Protein AF-A0A2V9LZF6-F1 (afdb_monomer_lite)

pLDDT: mean 92.14, std 8.2, range [65.12, 98.31]

Secondary structure (DSSP, 8-state):
--------PPTTSGGGPBTTB-HHHHHHHHGGGT--HHHHHHHHHHHHHHHHTTSTT--TTS-----STHHHHHHHHHHHH---

Structure (mmCIF, N/CA/C/O backbone):
data_AF-A0A2V9LZF6-F1
#
_entry.id   AF-A0A2V9LZF6-F1
#
loop_
_at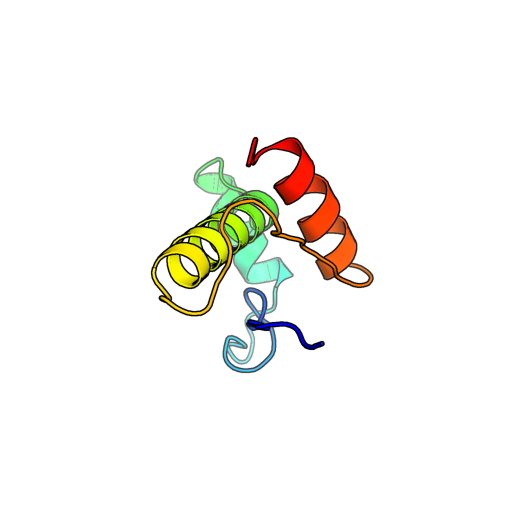om_site.group_PDB
_atom_site.id
_atom_site.type_symbol
_atom_site.label_atom_id
_atom_site.label_alt_id
_atom_site.label_comp_id
_atom_site.label_asym_id
_atom_site.label_entity_id
_atom_site.label_seq_id
_atom_site.pdbx_PDB_ins_code
_atom_site.Cartn_x
_atom_site.Cartn_y
_atom_site.Cartn_z
_atom_site.occupancy
_atom_site.B_iso_or_equiv
_atom_site.auth_seq_id
_atom_site.auth_comp_id
_atom_site.auth_asym_id
_atom_site.auth_atom_id
_atom_site.pdbx_PDB_model_num
ATOM 1 N N . MET A 1 1 ? -1.215 7.065 24.036 1.00 69.00 1 MET A N 1
ATOM 2 C CA . MET A 1 1 ? -1.648 7.200 22.631 1.00 69.00 1 MET A CA 1
ATOM 3 C C . MET A 1 1 ? -0.698 6.382 21.783 1.00 69.00 1 MET A C 1
ATOM 5 O O . MET A 1 1 ? 0.485 6.367 22.105 1.00 69.00 1 MET A O 1
ATOM 9 N N . GLY A 1 2 ? -1.204 5.668 20.786 1.00 93.06 2 GLY A N 1
ATOM 10 C CA . GLY A 1 2 ? -0.411 4.798 19.920 1.00 93.06 2 GLY A CA 1
ATOM 11 C C . GLY A 1 2 ? -1.022 4.741 18.525 1.00 93.06 2 GLY A C 1
ATOM 12 O O . GLY A 1 2 ? -2.096 5.295 18.314 1.00 93.06 2 GLY A O 1
ATOM 13 N N . PHE A 1 3 ? -0.327 4.083 17.602 1.00 96.25 3 PHE A N 1
ATOM 14 C CA . PHE A 1 3 ? -0.757 3.901 16.218 1.00 96.25 3 PHE A CA 1
ATOM 15 C C . PHE A 1 3 ? -0.857 2.408 15.912 1.00 96.25 3 PHE A C 1
ATOM 17 O O . PHE A 1 3 ? -0.016 1.631 16.371 1.00 96.25 3 PHE A O 1
ATOM 24 N N . VAL A 1 4 ? -1.851 2.020 15.114 1.00 97.69 4 VAL A N 1
ATOM 25 C CA . VAL A 1 4 ? -1.836 0.737 14.402 1.00 97.69 4 VAL A CA 1
ATOM 26 C C . VAL A 1 4 ? -0.994 0.946 13.147 1.00 97.69 4 VAL A C 1
ATOM 28 O O . VAL A 1 4 ? -1.229 1.892 12.400 1.00 97.69 4 VAL A O 1
ATOM 31 N N . VAL A 1 5 ? 0.022 0.108 12.939 1.00 97.56 5 VAL A N 1
ATOM 32 C CA . VAL A 1 5 ? 0.976 0.266 11.832 1.00 97.56 5 VAL A CA 1
ATOM 33 C C . VAL A 1 5 ? 1.032 -1.018 11.022 1.00 97.56 5 VAL A C 1
ATOM 35 O O . VAL A 1 5 ? 1.270 -2.092 11.572 1.00 97.56 5 VAL A O 1
ATOM 38 N N . LEU A 1 6 ? 0.858 -0.884 9.708 1.00 97.75 6 LEU A N 1
ATOM 39 C CA . LEU A 1 6 ? 1.100 -1.935 8.728 1.00 97.75 6 LEU A CA 1
ATOM 40 C C . LEU A 1 6 ? 2.300 -1.547 7.863 1.00 97.75 6 LEU A C 1
ATOM 42 O O . LEU A 1 6 ? 2.353 -0.450 7.312 1.00 97.75 6 LEU A O 1
ATOM 46 N N . THR A 1 7 ? 3.246 -2.469 7.726 1.00 96.62 7 THR A N 1
ATOM 47 C CA . THR A 1 7 ? 4.384 -2.363 6.808 1.00 96.62 7 THR A CA 1
ATOM 48 C C . THR A 1 7 ? 4.421 -3.603 5.936 1.00 96.62 7 THR A C 1
ATOM 50 O O . THR A 1 7 ? 4.154 -4.698 6.427 1.00 96.62 7 THR A O 1
ATOM 53 N N . TYR A 1 8 ? 4.788 -3.442 4.673 1.00 94.69 8 TYR A N 1
ATOM 54 C CA . TYR A 1 8 ? 4.915 -4.543 3.728 1.00 94.69 8 TYR A CA 1
ATOM 55 C C . TYR A 1 8 ? 6.108 -4.300 2.806 1.00 94.69 8 TYR A C 1
ATOM 57 O O . TYR A 1 8 ? 6.524 -3.155 2.599 1.00 94.69 8 TYR A O 1
ATOM 65 N N . ASP A 1 9 ? 6.660 -5.378 2.256 1.00 92.62 9 ASP A N 1
ATOM 66 C CA . ASP A 1 9 ? 7.773 -5.282 1.323 1.00 92.62 9 ASP A CA 1
ATOM 67 C C . ASP A 1 9 ? 7.304 -4.814 -0.059 1.00 92.62 9 ASP A C 1
ATOM 69 O O . ASP A 1 9 ? 6.304 -5.282 -0.618 1.00 92.62 9 ASP A O 1
ATOM 73 N N . ALA A 1 10 ? 8.062 -3.887 -0.641 1.00 89.12 10 ALA A N 1
ATOM 74 C CA . ALA A 1 10 ? 7.859 -3.468 -2.019 1.00 89.12 10 ALA A CA 1
ATOM 75 C C . ALA A 1 10 ? 8.136 -4.630 -2.987 1.00 89.12 10 ALA A C 1
ATOM 77 O O . ALA A 1 10 ? 8.935 -5.526 -2.704 1.00 89.12 10 ALA A O 1
ATOM 78 N N . ILE A 1 11 ? 7.519 -4.584 -4.169 1.00 87.75 11 ILE A N 1
ATOM 79 C CA . ILE A 1 11 ? 7.779 -5.545 -5.249 1.00 87.75 11 ILE A CA 1
ATOM 80 C C . ILE A 1 11 ? 9.297 -5.647 -5.496 1.00 87.75 11 ILE A C 1
ATOM 82 O O . ILE A 1 11 ? 9.988 -4.638 -5.640 1.00 87.75 11 ILE A O 1
ATOM 86 N N . GLY A 1 12 ? 9.839 -6.866 -5.515 1.00 86.44 12 GLY A N 1
ATOM 87 C CA . GLY A 1 12 ? 11.267 -7.109 -5.751 1.00 86.44 12 GLY A CA 1
ATOM 88 C C . GLY A 1 12 ? 12.204 -6.771 -4.582 1.00 86.44 12 GLY A C 1
ATOM 89 O O . GLY A 1 12 ? 13.413 -6.711 -4.796 1.00 86.44 12 GLY A O 1
ATOM 90 N N . HIS A 1 13 ? 11.684 -6.550 -3.370 1.00 86.81 13 HIS A N 1
ATOM 91 C CA . HIS A 1 13 ? 12.465 -6.317 -2.149 1.00 86.81 13 HIS A CA 1
ATOM 92 C C . HIS A 1 13 ? 12.043 -7.271 -1.023 1.00 86.81 13 HIS A C 1
ATOM 94 O O . HIS A 1 13 ? 10.958 -7.845 -1.070 1.00 86.81 13 HIS A O 1
ATOM 100 N N . GLY A 1 14 ? 12.907 -7.432 -0.013 1.00 89.50 14 GLY A N 1
ATOM 101 C CA . GLY A 1 14 ? 12.611 -8.199 1.204 1.00 89.50 14 GLY A CA 1
ATOM 102 C C . GLY A 1 14 ? 12.115 -9.619 0.922 1.00 89.50 14 GLY A C 1
ATOM 103 O O . GLY A 1 14 ? 12.752 -10.354 0.166 1.00 89.50 14 GLY A O 1
ATOM 104 N N . GLU A 1 15 ? 10.973 -9.997 1.499 1.00 91.56 15 GLU A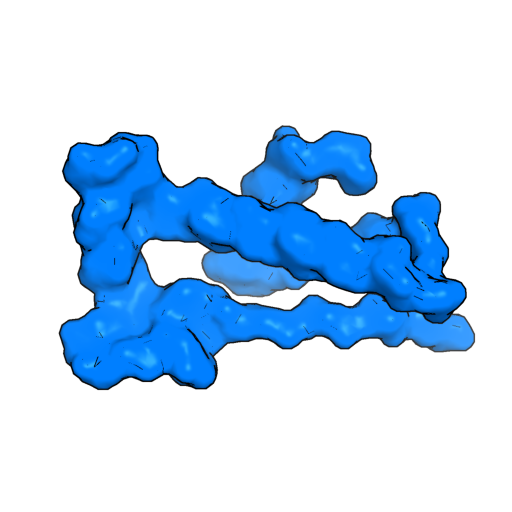 N 1
ATOM 105 C CA . GLU A 1 15 ? 10.335 -11.307 1.298 1.00 91.56 15 GLU A CA 1
ATOM 106 C C . GLU A 1 15 ? 9.862 -11.542 -0.146 1.00 91.56 15 GLU A 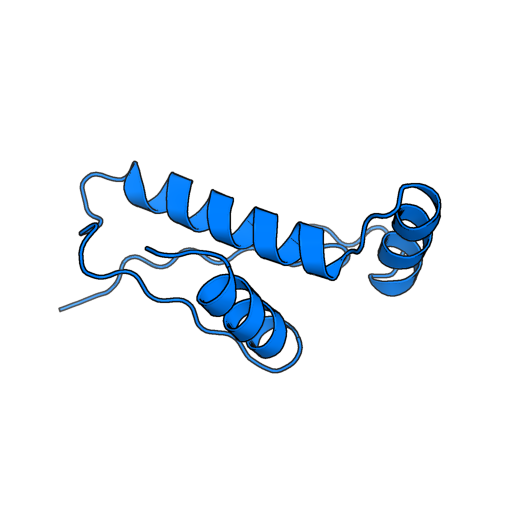C 1
ATOM 108 O O . GLU A 1 15 ? 9.659 -12.681 -0.565 1.00 91.56 15 GLU A O 1
ATOM 113 N N . ARG A 1 16 ? 9.718 -10.468 -0.929 1.00 87.25 16 ARG A N 1
ATOM 114 C CA . ARG A 1 16 ? 9.257 -10.488 -2.325 1.00 87.25 16 ARG A CA 1
ATOM 115 C C . ARG A 1 16 ? 10.405 -10.443 -3.327 1.00 87.25 16 ARG A C 1
ATOM 117 O O . ARG A 1 16 ? 10.175 -10.285 -4.529 1.00 87.25 16 ARG A O 1
ATOM 124 N N . LEU A 1 17 ? 11.644 -10.549 -2.852 1.00 85.75 17 LEU A N 1
ATOM 125 C CA . LEU A 1 17 ? 12.810 -10.660 -3.710 1.00 85.75 17 LEU A CA 1
ATOM 126 C C . LEU A 1 17 ? 12.808 -12.023 -4.413 1.00 85.75 17 LEU A C 1
ATOM 128 O O . LEU A 1 17 ? 12.853 -13.071 -3.772 1.00 85.75 17 LEU A O 1
ATOM 132 N N . ILE A 1 18 ? 12.839 -12.010 -5.743 1.00 80.88 18 ILE A N 1
ATOM 133 C CA . ILE A 1 18 ? 13.097 -13.208 -6.542 1.00 80.88 18 ILE A CA 1
ATOM 134 C C . ILE A 1 18 ? 14.565 -13.164 -6.961 1.00 80.88 18 ILE A C 1
ATOM 136 O O . ILE A 1 18 ? 15.028 -12.192 -7.553 1.00 80.88 18 ILE A O 1
ATOM 140 N N . GLN A 1 19 ? 15.329 -14.207 -6.639 1.00 77.50 19 GLN A N 1
ATOM 141 C CA . GLN A 1 19 ? 16.759 -14.231 -6.934 1.00 77.50 19 GLN A CA 1
ATOM 142 C C . GLN A 1 19 ? 17.008 -14.124 -8.447 1.00 77.50 19 GLN A C 1
ATOM 144 O O . GLN A 1 19 ? 16.524 -14.944 -9.223 1.00 77.50 19 GLN A O 1
ATOM 149 N N . GLY A 1 20 ? 17.774 -13.107 -8.853 1.00 72.62 20 GLY A N 1
ATOM 150 C CA . GLY A 1 20 ? 18.026 -12.801 -10.266 1.00 72.62 20 GLY A CA 1
ATOM 151 C C . GLY A 1 20 ? 16.912 -12.009 -10.959 1.00 72.62 20 GLY A C 1
ATOM 152 O O . GLY A 1 20 ? 16.984 -11.839 -12.167 1.00 72.62 20 GLY A O 1
ATOM 153 N N . ASN A 1 21 ? 15.905 -11.542 -10.215 1.00 65.12 21 ASN A N 1
ATOM 154 C CA . ASN A 1 21 ? 14.877 -10.628 -10.693 1.00 65.12 21 ASN A CA 1
ATOM 155 C C . ASN A 1 21 ? 14.772 -9.436 -9.729 1.00 65.12 21 ASN A C 1
ATOM 157 O O . ASN A 1 21 ? 14.281 -9.526 -8.603 1.00 65.12 21 ASN A O 1
ATOM 161 N N . THR A 1 22 ? 15.302 -8.311 -10.179 1.00 67.75 22 THR A N 1
ATOM 162 C CA . THR A 1 22 ? 15.329 -7.040 -9.466 1.00 67.75 22 THR A CA 1
ATOM 163 C C . THR A 1 22 ? 14.023 -6.274 -9.657 1.00 67.75 22 THR A C 1
ATOM 165 O O . THR A 1 22 ? 13.289 -6.474 -10.623 1.00 67.75 22 THR A O 1
ATOM 168 N N . HIS A 1 23 ? 13.762 -5.307 -8.774 1.00 69.62 23 HIS A N 1
ATOM 169 C CA . HIS A 1 23 ? 12.666 -4.343 -8.932 1.00 69.62 23 HIS A CA 1
ATOM 170 C C . HIS A 1 23 ? 12.610 -3.722 -10.348 1.00 69.62 23 HIS A C 1
ATOM 172 O O . HIS A 1 23 ? 11.530 -3.463 -10.874 1.00 69.62 23 HIS A O 1
ATOM 178 N N . HIS A 1 24 ? 13.758 -3.513 -11.004 1.00 72.38 24 HIS A N 1
ATOM 179 C CA . HIS A 1 24 ? 13.800 -3.037 -12.389 1.00 72.38 24 HIS A CA 1
ATOM 180 C C . HIS A 1 24 ? 13.283 -4.061 -13.398 1.00 72.38 24 HIS A C 1
ATOM 182 O O . HIS A 1 24 ? 12.479 -3.704 -14.253 1.00 72.38 24 HIS A O 1
ATOM 188 N N . GLU A 1 25 ? 13.723 -5.313 -13.316 1.00 75.94 25 GLU A N 1
ATOM 189 C CA . GLU A 1 25 ? 13.316 -6.361 -14.259 1.00 75.94 25 GLU A CA 1
ATOM 190 C C . GLU A 1 25 ? 11.817 -6.654 -14.145 1.00 75.94 25 GLU A C 1
ATOM 192 O O . GLU A 1 25 ? 11.120 -6.694 -15.162 1.00 75.94 25 GLU A O 1
ATOM 197 N N . ALA A 1 26 ? 11.299 -6.725 -12.916 1.00 73.94 26 ALA A N 1
ATOM 198 C CA . ALA A 1 26 ? 9.867 -6.822 -12.662 1.00 73.94 26 ALA A CA 1
ATOM 199 C C . ALA A 1 26 ? 9.099 -5.620 -13.239 1.00 73.94 26 ALA A C 1
ATOM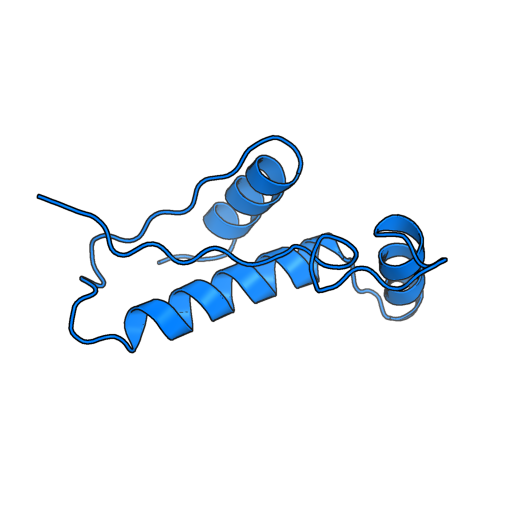 201 O O . ALA A 1 26 ? 8.051 -5.793 -13.858 1.00 73.94 26 ALA A O 1
ATOM 202 N N . GLY A 1 27 ? 9.631 -4.403 -13.091 1.00 82.44 27 GLY A N 1
ATOM 203 C CA . GLY A 1 27 ? 8.991 -3.202 -13.622 1.00 82.44 27 GLY A CA 1
ATOM 2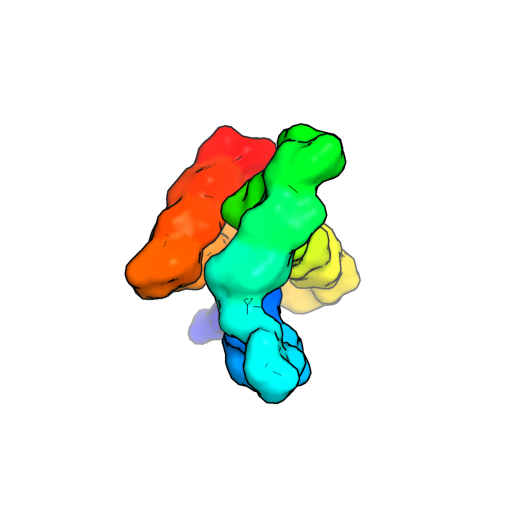04 C C . GLY A 1 27 ? 8.973 -3.127 -15.147 1.00 82.44 27 GLY A C 1
ATOM 205 O O . GLY A 1 27 ? 7.952 -2.753 -15.721 1.00 82.44 27 GLY A O 1
ATOM 206 N N . PHE A 1 28 ? 10.057 -3.522 -15.820 1.00 86.50 28 PHE A N 1
ATOM 207 C CA . PHE A 1 28 ? 10.111 -3.534 -17.284 1.00 86.50 28 PHE A CA 1
ATOM 208 C C . PHE A 1 28 ? 9.167 -4.569 -17.900 1.00 86.50 28 PHE A C 1
ATOM 210 O O . PHE A 1 28 ? 8.613 -4.313 -18.968 1.00 86.50 28 PHE A O 1
ATOM 217 N N . ALA A 1 29 ? 8.937 -5.696 -17.222 1.00 86.69 29 ALA A N 1
ATOM 218 C CA . ALA A 1 29 ? 7.998 -6.719 -17.677 1.00 86.69 29 ALA A CA 1
ATOM 219 C C . ALA A 1 29 ? 6.535 -6.231 -17.732 1.00 86.69 29 ALA A C 1
ATOM 221 O O . ALA A 1 29 ? 5.741 -6.795 -18.481 1.00 86.69 29 ALA A O 1
ATOM 222 N N . LEU A 1 30 ? 6.184 -5.178 -16.984 1.00 90.12 30 LEU A N 1
ATOM 223 C CA . LEU A 1 30 ? 4.833 -4.603 -16.950 1.00 90.12 30 LEU A CA 1
ATOM 224 C C . LEU A 1 30 ? 4.567 -3.611 -18.092 1.00 90.12 30 LEU A C 1
ATOM 226 O O . LEU A 1 30 ? 3.425 -3.455 -18.523 1.00 90.12 30 LEU A O 1
ATOM 230 N N . LEU A 1 31 ? 5.609 -2.970 -18.633 1.00 92.62 31 LEU A N 1
ATOM 231 C CA . LEU A 1 31 ? 5.449 -1.922 -19.649 1.00 92.62 31 LEU A CA 1
ATOM 232 C C . LEU A 1 31 ? 4.723 -2.385 -20.928 1.00 92.62 31 LEU A C 1
ATOM 234 O O . LEU A 1 31 ? 3.900 -1.617 -21.428 1.00 92.62 31 LEU A O 1
ATOM 238 N N . PRO A 1 32 ? 4.943 -3.605 -21.470 1.00 95.00 32 PRO A N 1
ATOM 239 C CA . PRO A 1 32 ? 4.185 -4.097 -22.625 1.00 95.00 32 PRO A CA 1
ATOM 240 C C . PRO A 1 32 ? 2.677 -4.228 -22.375 1.00 95.00 32 PRO A C 1
ATOM 242 O O . PRO A 1 32 ? 1.907 -4.251 -23.332 1.00 95.00 32 PRO A O 1
ATOM 245 N N . LEU A 1 33 ? 2.255 -4.305 -21.108 1.00 95.38 33 LEU A N 1
ATOM 246 C CA . LEU A 1 33 ? 0.850 -4.335 -20.698 1.00 95.38 33 LEU A CA 1
ATOM 247 C C . LEU A 1 33 ? 0.268 -2.925 -20.495 1.00 95.38 33 LEU A C 1
ATOM 249 O O . LEU A 1 33 ? -0.906 -2.790 -20.169 1.00 95.38 33 LEU A O 1
ATOM 253 N N . GLY A 1 34 ? 1.065 -1.869 -20.696 1.00 95.88 34 GLY A N 1
ATOM 254 C CA . GLY A 1 34 ? 0.670 -0.489 -20.402 1.00 95.88 34 GLY A CA 1
ATOM 255 C C . GLY A 1 34 ? 0.663 -0.163 -18.906 1.00 95.88 34 GLY A C 1
ATOM 256 O O . GLY A 1 34 ? 0.128 0.867 -18.503 1.00 95.88 34 GLY A O 1
ATOM 257 N N . GLU A 1 35 ? 1.260 -1.023 -18.084 1.00 95.00 35 GLU A N 1
ATOM 258 C CA . GLU A 1 35 ? 1.293 -0.891 -16.632 1.00 95.00 35 GLU A CA 1
ATOM 259 C C . GLU A 1 35 ? 2.685 -0.477 -16.150 1.00 95.00 35 GLU A C 1
ATOM 261 O O . GLU A 1 35 ? 3.692 -0.644 -16.839 1.00 95.00 35 GLU A O 1
ATOM 266 N N . THR A 1 36 ? 2.760 0.067 -14.934 1.00 93.62 36 THR A N 1
ATOM 267 C CA . THR A 1 36 ? 4.033 0.447 -14.311 1.00 93.62 36 THR A CA 1
ATOM 268 C C . THR A 1 36 ? 4.133 -0.143 -12.916 1.00 93.62 36 THR A C 1
ATOM 270 O O . THR A 1 36 ? 3.135 -0.219 -12.199 1.00 93.62 36 THR A O 1
ATOM 273 N N . ILE A 1 37 ? 5.348 -0.500 -12.492 1.00 91.81 37 ILE A N 1
ATOM 274 C CA . ILE A 1 37 ? 5.583 -0.954 -11.114 1.00 91.81 37 ILE A CA 1
ATOM 275 C C . ILE A 1 37 ? 5.166 0.103 -10.087 1.00 91.81 37 ILE A C 1
ATOM 277 O O . ILE A 1 37 ? 4.617 -0.245 -9.052 1.00 91.81 37 ILE A O 1
ATOM 281 N N . ALA A 1 38 ? 5.332 1.392 -10.405 1.00 92.56 38 ALA A N 1
ATOM 282 C CA . ALA A 1 38 ? 4.869 2.485 -9.555 1.00 92.56 38 ALA A CA 1
ATOM 283 C C . ALA A 1 38 ? 3.341 2.473 -9.381 1.00 92.56 38 ALA A C 1
ATOM 285 O O . ALA A 1 38 ? 2.857 2.603 -8.263 1.00 92.56 38 ALA A O 1
ATOM 286 N N . GLY A 1 39 ? 2.582 2.261 -10.463 1.00 95.50 39 GLY A N 1
ATOM 287 C CA . GLY A 1 39 ? 1.124 2.134 -10.397 1.00 95.50 39 GLY A CA 1
ATOM 288 C C . GLY A 1 39 ? 0.677 0.939 -9.553 1.00 95.50 39 GLY A C 1
ATOM 289 O O . GLY A 1 39 ? -0.231 1.069 -8.737 1.00 95.50 39 GLY A O 1
ATOM 290 N N . TRP A 1 40 ? 1.363 -0.199 -9.683 1.00 94.56 40 TRP A N 1
ATOM 291 C CA . TRP A 1 40 ? 1.109 -1.367 -8.836 1.00 94.56 40 TRP A CA 1
ATOM 292 C C . TRP A 1 40 ? 1.445 -1.114 -7.366 1.00 94.56 40 TRP A C 1
ATOM 294 O O . TRP A 1 40 ? 0.664 -1.493 -6.501 1.00 94.56 40 TRP A O 1
ATOM 304 N N . MET A 1 41 ? 2.552 -0.433 -7.065 1.00 94.62 41 MET A N 1
ATOM 305 C CA . MET A 1 41 ? 2.908 -0.079 -5.687 1.00 94.62 41 MET A CA 1
ATOM 306 C C . MET A 1 41 ? 1.875 0.854 -5.039 1.00 94.62 41 MET A C 1
ATOM 308 O O . MET A 1 41 ? 1.515 0.634 -3.882 1.00 94.62 41 MET A O 1
ATOM 312 N N . VAL A 1 42 ? 1.350 1.832 -5.788 1.00 97.50 42 VAL A N 1
ATOM 313 C CA . VAL A 1 42 ? 0.247 2.691 -5.322 1.00 97.50 42 VAL A CA 1
ATOM 314 C C . VAL A 1 42 ? -0.993 1.853 -5.047 1.00 97.50 42 VAL A C 1
ATOM 316 O O . VAL A 1 42 ? -1.593 1.958 -3.980 1.00 97.50 42 VAL A O 1
ATOM 319 N N . TRP A 1 43 ? -1.360 0.980 -5.985 1.00 97.25 43 TRP A N 1
ATOM 320 C CA . TRP A 1 43 ? -2.508 0.099 -5.815 1.00 97.25 43 TRP A CA 1
ATOM 321 C C . TRP A 1 43 ? -2.367 -0.782 -4.566 1.00 97.25 43 TRP A C 1
ATOM 323 O O . TRP A 1 43 ? -3.328 -0.917 -3.810 1.00 97.25 43 TRP A O 1
ATOM 333 N N . GLU A 1 44 ? -1.176 -1.321 -4.291 1.00 96.69 44 GLU A N 1
ATOM 334 C CA . GLU A 1 44 ? -0.898 -2.076 -3.064 1.00 96.69 44 GLU A CA 1
ATOM 335 C C . GLU A 1 44 ? -1.046 -1.222 -1.802 1.00 96.69 44 GLU A C 1
ATOM 337 O O . GLU A 1 44 ? -1.625 -1.697 -0.828 1.00 96.69 44 GLU A O 1
ATOM 342 N N . SER A 1 45 ? -0.604 0.040 -1.814 1.00 97.88 45 SER A N 1
ATOM 343 C CA . SER A 1 45 ? -0.842 0.957 -0.691 1.00 97.88 45 SER A CA 1
ATOM 344 C C . SER A 1 45 ? -2.328 1.190 -0.446 1.00 97.88 45 SER A C 1
ATOM 346 O O . SER A 1 45 ? -2.772 1.114 0.697 1.00 97.88 45 SER A O 1
ATOM 348 N N . MET A 1 46 ? -3.117 1.391 -1.504 1.00 98.31 46 MET A N 1
ATOM 349 C CA . MET A 1 46 ? -4.569 1.547 -1.379 1.00 98.31 46 MET A CA 1
ATOM 350 C C . MET A 1 46 ? -5.226 0.281 -0.807 1.00 98.31 46 MET A C 1
ATOM 352 O O . MET A 1 46 ? -6.121 0.379 0.029 1.00 98.31 46 MET A O 1
ATOM 356 N N . ARG A 1 47 ? -4.768 -0.918 -1.202 1.00 98.31 47 ARG A N 1
ATOM 357 C CA . ARG A 1 47 ? -5.242 -2.193 -0.628 1.00 98.31 47 ARG A CA 1
ATOM 358 C C . ARG A 1 47 ? -4.800 -2.384 0.825 1.00 98.31 47 ARG A C 1
ATOM 360 O O . ARG A 1 47 ? -5.557 -2.934 1.620 1.00 98.31 47 ARG A O 1
ATOM 367 N N . ALA A 1 48 ? -3.602 -1.931 1.187 1.00 97.94 48 ALA A N 1
ATOM 368 C CA . ALA A 1 48 ? -3.124 -1.949 2.566 1.00 97.94 48 ALA A CA 1
ATOM 369 C C . ALA A 1 48 ? -3.991 -1.051 3.467 1.00 97.94 48 ALA A C 1
ATOM 371 O O . ALA A 1 48 ? -4.344 -1.457 4.575 1.00 97.94 48 ALA A O 1
ATOM 372 N N . ILE A 1 49 ? -4.397 0.120 2.963 1.00 97.75 49 ILE A N 1
ATOM 373 C CA . ILE A 1 49 ? -5.369 1.000 3.625 1.00 97.75 49 ILE A CA 1
ATOM 374 C C . ILE A 1 49 ? -6.725 0.297 3.744 1.00 97.75 49 ILE A C 1
ATOM 376 O O . ILE A 1 49 ? -7.274 0.246 4.841 1.00 97.75 49 ILE A O 1
ATOM 380 N N . ASP A 1 50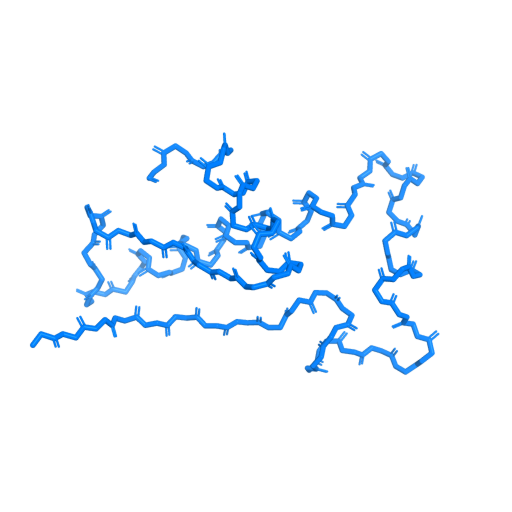 ? -7.237 -0.315 2.668 1.00 98.19 50 ASP A N 1
ATOM 381 C CA . ASP A 1 50 ? -8.502 -1.066 2.720 1.00 98.19 50 ASP A CA 1
ATOM 382 C C . ASP A 1 50 ? -8.487 -2.128 3.818 1.00 98.19 50 ASP A C 1
ATOM 384 O O . ASP A 1 50 ? -9.451 -2.251 4.567 1.00 98.19 50 ASP A O 1
ATOM 388 N N . TYR A 1 51 ? -7.387 -2.878 3.931 1.00 98.25 51 TYR A N 1
ATOM 389 C CA . TYR A 1 51 ? -7.227 -3.887 4.969 1.00 98.25 51 TYR A CA 1
ATOM 390 C C . TYR A 1 51 ? -7.216 -3.270 6.370 1.00 98.25 51 TYR A C 1
ATOM 392 O O . TYR A 1 51 ? -7.940 -3.755 7.239 1.00 98.25 51 TYR A O 1
ATOM 400 N N . LEU A 1 52 ? -6.450 -2.194 6.595 1.00 98.00 52 LEU A N 1
ATOM 401 C CA . LEU A 1 52 ? -6.434 -1.489 7.882 1.00 98.00 52 LEU A CA 1
ATOM 402 C C . LEU A 1 52 ? -7.840 -1.046 8.298 1.00 98.00 52 LEU A C 1
ATOM 404 O O . LEU A 1 52 ? -8.218 -1.245 9.447 1.00 98.00 52 LEU A O 1
ATOM 408 N N . LEU A 1 53 ? -8.642 -0.538 7.362 1.00 97.12 53 LEU A N 1
ATOM 409 C CA . LEU A 1 53 ? -10.019 -0.103 7.613 1.00 97.12 53 LEU A CA 1
ATOM 410 C C . LEU A 1 53 ? -10.986 -1.253 7.951 1.00 97.12 53 LEU A C 1
ATOM 412 O O . LEU A 1 53 ? -12.109 -0.997 8.382 1.00 97.12 53 LEU A O 1
ATOM 416 N N . THR A 1 54 ? -10.579 -2.517 7.787 1.00 98.12 54 THR A N 1
ATOM 417 C CA . THR A 1 54 ? -11.357 -3.672 8.273 1.00 98.12 54 THR A CA 1
ATOM 418 C C . THR A 1 54 ? -11.129 -3.976 9.754 1.00 98.12 54 THR A C 1
ATOM 420 O O . THR A 1 54 ? -11.901 -4.736 10.345 1.00 98.12 54 THR A O 1
ATOM 423 N N . LEU A 1 55 ? -10.077 -3.416 10.359 1.00 98.12 55 LEU A N 1
ATOM 424 C CA . LEU A 1 55 ? -9.689 -3.707 11.733 1.00 98.12 55 LEU A CA 1
ATOM 425 C C . LEU A 1 55 ? -10.492 -2.836 12.712 1.00 98.12 55 LEU A C 1
ATOM 427 O O . LEU A 1 55 ? -10.530 -1.616 12.551 1.00 98.12 55 LEU A O 1
ATOM 431 N N . PRO A 1 56 ? -11.114 -3.421 13.752 1.00 97.62 56 PRO A N 1
ATOM 432 C CA . PRO A 1 56 ? -11.974 -2.675 14.670 1.00 97.62 56 PRO A CA 1
ATOM 433 C C . PRO A 1 56 ? -11.217 -1.649 15.529 1.00 97.62 56 PRO A C 1
ATOM 435 O O . PRO A 1 56 ? -11.845 -0.781 16.131 1.00 97.62 56 PRO A O 1
ATOM 438 N N . GLU A 1 57 ? -9.889 -1.743 15.618 1.00 96.62 57 GLU A N 1
ATOM 439 C CA . GLU A 1 57 ? -9.039 -0.812 16.365 1.00 96.62 57 GLU A CA 1
ATOM 440 C C . GLU A 1 57 ? -8.567 0.395 15.534 1.00 96.62 57 GLU A C 1
ATOM 442 O O . GLU A 1 57 ? -7.902 1.279 16.079 1.00 96.62 57 GLU A O 1
ATOM 447 N N . VAL A 1 58 ? -8.864 0.431 14.229 1.00 97.75 58 VAL A N 1
ATOM 448 C CA . VAL A 1 58 ? -8.455 1.507 13.317 1.00 97.75 58 VAL A CA 1
ATOM 449 C C . VAL A 1 58 ? -9.568 2.547 13.197 1.00 97.75 58 VAL A C 1
ATOM 451 O O . VAL A 1 58 ? -10.716 2.222 12.906 1.00 97.75 58 VAL A O 1
ATOM 454 N N . ASP A 1 59 ? -9.213 3.814 13.409 1.00 96.56 59 ASP A N 1
ATOM 455 C CA . ASP A 1 59 ? -10.107 4.953 13.199 1.00 96.56 59 ASP A CA 1
ATOM 456 C C . ASP A 1 59 ? -10.054 5.396 11.723 1.00 96.56 59 ASP A C 1
ATOM 458 O O . ASP A 1 59 ? -8.992 5.843 11.273 1.00 96.56 59 ASP A O 1
ATOM 462 N N . PRO A 1 60 ? -11.159 5.282 10.959 1.00 95.69 60 PRO A N 1
ATOM 463 C CA . PRO A 1 60 ? -11.178 5.617 9.537 1.00 95.69 60 PRO A CA 1
ATOM 464 C C . PRO A 1 60 ? -10.925 7.101 9.245 1.00 95.69 60 PRO A C 1
ATOM 466 O O . PRO A 1 60 ? -10.479 7.415 8.148 1.00 95.69 60 PRO A O 1
ATOM 469 N N . GLU A 1 61 ? -11.152 8.001 10.208 1.00 95.69 61 GLU A N 1
ATOM 470 C CA . GLU A 1 61 ? -10.951 9.445 10.017 1.00 95.69 61 GLU A CA 1
ATOM 471 C C . GLU A 1 61 ? -9.485 9.875 10.224 1.00 95.69 61 GLU A C 1
ATOM 473 O O . GLU A 1 61 ? -9.133 11.036 10.013 1.00 95.69 61 GLU A O 1
ATOM 478 N N . HIS A 1 62 ? -8.614 8.956 10.660 1.00 95.50 62 HIS A N 1
ATOM 479 C CA . HIS A 1 62 ? -7.227 9.249 11.026 1.00 95.50 62 HIS A CA 1
ATOM 480 C C . HIS A 1 62 ? -6.247 8.244 10.409 1.00 95.50 62 HIS A C 1
ATOM 482 O O . HIS A 1 62 ? -5.548 7.506 11.110 1.00 95.50 62 HIS A O 1
ATOM 488 N N . ILE A 1 63 ? -6.160 8.254 9.078 1.00 96.38 63 ILE A N 1
ATOM 489 C CA . ILE A 1 63 ? -5.228 7.432 8.298 1.00 96.38 63 ILE A CA 1
ATOM 490 C C . ILE A 1 63 ? -4.044 8.272 7.808 1.00 96.38 63 ILE A C 1
ATOM 492 O O . ILE A 1 63 ? -4.176 9.442 7.461 1.00 96.38 63 ILE A O 1
ATOM 496 N N . GLY A 1 64 ? -2.855 7.667 7.781 1.00 95.81 64 GLY A N 1
ATOM 497 C CA . GLY A 1 64 ? -1.659 8.297 7.230 1.00 95.81 64 GLY A CA 1
ATOM 498 C C . GLY A 1 64 ? -0.724 7.291 6.568 1.00 95.81 64 GLY A C 1
ATOM 499 O O . GLY A 1 64 ? -0.596 6.154 7.020 1.00 95.81 64 GLY A O 1
ATOM 500 N N . ILE A 1 65 ? -0.034 7.739 5.519 1.00 97.69 65 ILE A N 1
ATOM 501 C CA . ILE A 1 65 ? 1.080 7.027 4.878 1.00 97.69 65 ILE A CA 1
ATOM 502 C C . ILE A 1 65 ? 2.383 7.774 5.110 1.00 97.69 65 ILE A C 1
ATOM 504 O O . ILE A 1 65 ? 2.422 9.004 5.134 1.00 97.69 65 ILE A O 1
ATOM 508 N N . THR A 1 66 ? 3.476 7.026 5.209 1.00 97.50 66 THR A N 1
ATOM 509 C CA . THR A 1 66 ? 4.822 7.594 5.197 1.00 97.50 66 THR A CA 1
ATOM 510 C C . THR A 1 66 ? 5.826 6.604 4.624 1.00 97.50 66 THR A C 1
ATOM 512 O O . THR A 1 66 ? 5.644 5.389 4.701 1.00 97.50 66 THR A O 1
ATOM 515 N N . GLY A 1 67 ? 6.918 7.126 4.071 1.00 97.00 67 GLY A N 1
ATOM 516 C CA . GLY A 1 67 ? 8.004 6.326 3.533 1.00 97.00 67 GLY A CA 1
ATOM 517 C C . GLY A 1 67 ? 9.221 7.171 3.171 1.00 97.00 67 GLY A C 1
ATOM 518 O O . GLY A 1 67 ? 9.134 8.384 2.990 1.00 97.00 67 GLY A O 1
ATOM 519 N N . ASN A 1 68 ? 10.375 6.515 3.051 1.00 96.56 68 ASN A N 1
ATOM 520 C CA . ASN A 1 68 ? 11.636 7.151 2.670 1.00 96.56 68 ASN A CA 1
ATOM 521 C C . ASN A 1 68 ? 12.064 6.730 1.258 1.00 96.56 68 ASN A C 1
ATOM 523 O O . ASN A 1 68 ? 11.864 5.580 0.864 1.00 96.56 68 ASN A O 1
ATOM 527 N N . SER A 1 69 ? 12.703 7.639 0.515 1.00 94.12 69 SER A N 1
ATOM 528 C CA . SER A 1 69 ? 13.213 7.386 -0.840 1.00 94.12 69 SER A CA 1
ATOM 529 C C . SER A 1 69 ? 12.116 6.823 -1.764 1.00 94.12 69 SER A C 1
ATOM 531 O O . SER A 1 69 ? 11.105 7.494 -1.969 1.00 94.12 69 SER A O 1
ATOM 533 N N . GLY A 1 70 ? 12.245 5.590 -2.266 1.00 92.25 70 GLY A N 1
ATOM 534 C CA . GLY A 1 70 ? 11.201 4.927 -3.058 1.00 92.25 70 GLY A CA 1
ATOM 535 C C . GLY A 1 70 ? 9.854 4.812 -2.332 1.00 92.25 70 GLY A C 1
ATOM 536 O O . GLY A 1 70 ? 8.809 5.031 -2.939 1.00 92.25 70 GLY A O 1
ATOM 537 N N . GLY A 1 71 ? 9.861 4.579 -1.015 1.00 95.31 71 GLY A N 1
ATOM 538 C CA . GLY A 1 71 ? 8.638 4.595 -0.205 1.00 95.31 71 GLY A CA 1
ATOM 539 C C . GLY A 1 71 ? 8.030 5.994 -0.061 1.00 95.31 71 GLY A C 1
ATOM 540 O O . GLY A 1 71 ? 6.815 6.130 0.054 1.00 95.31 71 GLY A O 1
ATOM 541 N N . GLY A 1 72 ? 8.857 7.042 -0.114 1.00 97.38 72 GLY A N 1
ATOM 542 C CA . GLY A 1 72 ? 8.397 8.433 -0.112 1.00 97.38 72 GLY A CA 1
ATOM 543 C C . GLY A 1 72 ? 7.738 8.815 -1.436 1.00 97.38 72 GLY A C 1
ATOM 544 O O . GLY A 1 72 ? 6.691 9.454 -1.441 1.00 97.38 72 GLY A O 1
ATOM 545 N N . LEU A 1 73 ? 8.292 8.345 -2.557 1.00 95.69 73 LEU A N 1
ATOM 546 C CA . LEU A 1 73 ? 7.662 8.490 -3.869 1.00 95.69 73 LEU A CA 1
ATOM 547 C C . LEU A 1 73 ? 6.310 7.765 -3.921 1.00 95.69 73 LEU A C 1
ATOM 549 O O . LEU A 1 73 ? 5.325 8.328 -4.391 1.00 95.69 73 LEU A O 1
ATOM 553 N N . ASN A 1 74 ? 6.251 6.542 -3.389 1.00 97.25 74 ASN A N 1
ATOM 554 C CA . ASN A 1 74 ? 5.004 5.791 -3.290 1.00 97.25 74 ASN A CA 1
ATOM 555 C C . ASN A 1 74 ? 3.972 6.488 -2.385 1.00 97.25 74 ASN A C 1
ATOM 557 O O . ASN A 1 74 ? 2.796 6.543 -2.730 1.00 97.25 74 ASN A O 1
ATOM 561 N N . THR A 1 75 ? 4.419 7.078 -1.270 1.00 98.19 75 THR A N 1
ATOM 562 C CA . THR A 1 75 ? 3.570 7.904 -0.395 1.00 98.19 75 THR A CA 1
ATOM 563 C C . THR A 1 75 ? 2.987 9.085 -1.164 1.00 98.19 75 THR A C 1
ATOM 565 O O . THR A 1 75 ? 1.775 9.260 -1.169 1.00 98.19 75 THR A O 1
ATOM 568 N N . LEU A 1 76 ? 3.827 9.848 -1.875 1.00 98.12 76 LEU A N 1
ATOM 569 C CA . LEU A 1 76 ? 3.387 10.997 -2.667 1.00 98.12 76 LEU A CA 1
ATOM 570 C C . LEU A 1 76 ? 2.317 10.610 -3.697 1.00 98.12 76 LEU A C 1
ATOM 572 O O . LEU A 1 76 ? 1.297 11.284 -3.791 1.00 98.12 76 LEU A O 1
ATOM 576 N N . PHE A 1 77 ? 2.541 9.542 -4.467 1.00 98.12 77 PHE A N 1
ATOM 577 C CA . PHE A 1 77 ? 1.577 9.123 -5.484 1.00 98.12 77 PHE A CA 1
ATOM 578 C C . PHE A 1 77 ? 0.301 8.536 -4.888 1.00 98.12 77 PHE A C 1
ATOM 580 O O . PHE A 1 77 ? -0.776 8.827 -5.397 1.00 98.12 77 PHE A O 1
ATOM 587 N N . THR A 1 78 ? 0.403 7.757 -3.809 1.00 98.25 78 THR A N 1
ATOM 588 C CA . THR A 1 78 ? -0.780 7.210 -3.135 1.00 98.25 78 THR A CA 1
ATOM 589 C C . THR A 1 78 ? -1.639 8.336 -2.581 1.00 98.25 78 THR A C 1
ATOM 591 O O . THR A 1 78 ? -2.816 8.395 -2.903 1.00 98.25 78 THR A O 1
ATOM 594 N N . SER A 1 79 ? -1.052 9.292 -1.856 1.00 97.25 79 SER A N 1
ATOM 595 C CA . SER A 1 79 ? -1.787 10.452 -1.335 1.00 97.25 79 SER A CA 1
ATOM 596 C C . SER A 1 79 ? -2.353 11.367 -2.426 1.00 97.25 79 SER A C 1
ATOM 598 O O . SER A 1 79 ? -3.242 12.161 -2.148 1.00 97.25 79 SER A O 1
ATOM 600 N N . ALA A 1 80 ? -1.834 11.305 -3.655 1.00 97.44 80 ALA A N 1
ATOM 601 C CA . ALA A 1 80 ? -2.383 12.057 -4.781 1.00 97.44 80 ALA A CA 1
ATOM 602 C C . ALA A 1 80 ? -3.559 11.345 -5.475 1.00 97.44 80 ALA A C 1
ATOM 604 O O . ALA A 1 80 ? -4.325 12.006 -6.173 1.00 97.44 80 ALA A O 1
ATOM 605 N N . LEU A 1 81 ? -3.666 10.018 -5.345 1.00 97.50 81 LEU A N 1
ATOM 606 C CA . LEU A 1 81 ? -4.631 9.182 -6.073 1.00 97.50 81 LEU A CA 1
ATOM 607 C C . LEU A 1 81 ? -5.713 8.562 -5.178 1.00 97.50 81 LEU A C 1
ATOM 609 O O . LEU A 1 81 ? -6.763 8.178 -5.686 1.00 97.50 81 LEU A O 1
ATOM 613 N N . ASP A 1 82 ? -5.461 8.443 -3.877 1.00 96.00 82 ASP A N 1
ATOM 614 C CA . ASP A 1 82 ? -6.421 7.991 -2.875 1.00 96.00 82 ASP A CA 1
ATOM 615 C C . ASP A 1 82 ? -7.023 9.215 -2.171 1.00 96.00 82 ASP A C 1
ATOM 617 O O . ASP A 1 82 ? -6.297 9.994 -1.560 1.00 96.00 82 ASP A O 1
ATOM 621 N N . GLU A 1 83 ? -8.336 9.417 -2.306 1.00 92.62 83 GLU A N 1
ATOM 622 C CA . GLU A 1 83 ? -9.045 10.597 -1.776 1.00 92.62 83 GLU A CA 1
ATOM 623 C C . GLU A 1 83 ? -9.393 10.493 -0.278 1.00 92.62 83 GLU A C 1
ATOM 625 O O . GLU A 1 83 ? -10.004 11.415 0.266 1.00 92.62 83 GLU A O 1
ATOM 630 N N . ARG A 1 84 ? -9.064 9.367 0.365 1.00 91.25 84 ARG A N 1
ATOM 631 C CA . ARG A 1 84 ? -9.368 9.086 1.776 1.00 91.25 84 ARG A CA 1
ATOM 632 C C . ARG A 1 84 ? -8.362 9.704 2.738 1.00 91.25 84 ARG A C 1
ATOM 634 O O . ARG A 1 84 ? -7.158 9.753 2.401 1.00 91.25 84 ARG A O 1
#

Radius of gyration: 14.2 Å; chains: 1; bounding box: 30×26×45 Å

Sequence (84 aa):
MGFVVLTYDAIGHGERLIQGNTHHEAGFALLPLGETIAGWMVWESMRAIDYLLTLPEVDPEHIGITGNSGGGLNTLFTSALDER

Foldseek 3Di:
DDDDDDDDDQQCDDPNNDVVQHPVNVQVVCVVVVDGSLNVLLVVVVVVLVVLVVDPPDDNVDDAADDPDSSNSSRVVNPVVPPD